Protein AF-A0A367JKE9-F1 (afdb_monomer_lite)

Radius of gyration: 24.08 Å; chains: 1; bounding box: 49×49×77 Å

InterPro domains:
  IPR000717 Proteasome component (PCI) domain [PF01399] (47-128)
  IPR000717 Proteasome component (PCI) domain [PS50250] (1-132)
  IPR000717 Proteasome component (PCI) domain [SM00088] (61-150)
  IPR036390 Winged helix DNA-binding domain superfamily [SSF46785] (55-131)
  IPR050871 26S Proteasome and COP9 Signalosome Components [PTHR10678] (1-157)

Foldseek 3Di:
DLVLDLDDPCVDPVNVVCCPPPLCVLVNQLSVCLNVLPLVSNVVSCVVCVCSQVVDPVSVVCVVVSLLVSLLVVVLVVCVVDQKDALVVSCVRSVHDSVVSVVSVVVCVVVVVFAWDADPPRRMTGGDDDDPCVVVVVVVVVVVVVVVVVVVVVVVVVD

pLDDT: mean 89.14, std 6.51, range [52.44, 97.31]

Secondary structure (DSSP, 8-state):
-TT-----GGGSTTTGGGTT-HHHHHHHHHHHHHHHT-HHHHHHHHHHTHHHHHTSHHHHHHHHHHHHHHHHHHHHHHHTT-SEEEHHHHHHHHTS-HHHHHHHHHHHHHTTSS-EEEETTTTEEEE----THHHHHHHHHHHHHHHHHHHHHHHHHH-

Structure (mmCIF, N/CA/C/O backbone):
data_AF-A0A367JKE9-F1
#
_entry.id   AF-A0A367JKE9-F1
#
loop_
_atom_site.group_PDB
_atom_site.id
_atom_site.type_symbol
_atom_site.label_atom_id
_atom_site.label_alt_id
_atom_site.label_comp_id
_atom_site.label_asym_id
_atom_site.label_entity_id
_atom_site.label_seq_id
_atom_site.pdbx_PDB_ins_code
_atom_site.Cartn_x
_atom_site.Cartn_y
_atom_site.Cartn_z
_atom_site.occupancy
_atom_site.B_iso_or_equiv
_atom_site.auth_seq_id
_atom_site.auth_comp_id
_atom_site.auth_asym_id
_atom_site.auth_atom_id
_atom_site.pdbx_PDB_model_num
ATOM 1 N N . MET A 1 1 ? -4.519 12.491 5.117 1.00 77.62 1 MET A N 1
ATOM 2 C CA . MET A 1 1 ? -4.741 11.026 5.163 1.00 77.62 1 MET A CA 1
ATOM 3 C C . MET A 1 1 ? -5.036 10.483 3.771 1.00 77.62 1 MET A C 1
ATOM 5 O O . MET A 1 1 ? -4.206 9.749 3.262 1.00 77.62 1 MET A O 1
ATOM 9 N N . LEU A 1 2 ? -6.122 10.909 3.111 1.00 83.44 2 LEU A N 1
ATOM 10 C CA . LEU A 1 2 ? -6.405 10.530 1.714 1.00 83.44 2 LEU A CA 1
ATOM 11 C C . LEU A 1 2 ? -5.379 11.073 0.711 1.00 83.44 2 LEU A C 1
ATOM 13 O O . LEU A 1 2 ? -4.936 10.356 -0.171 1.00 83.44 2 LEU A O 1
ATOM 17 N N . THR A 1 3 ? -4.926 12.313 0.899 1.00 82.88 3 THR A N 1
ATOM 18 C CA . THR A 1 3 ? -3.871 12.936 0.079 1.00 82.88 3 THR A CA 1
ATOM 19 C C . THR A 1 3 ? -2.455 12.459 0.422 1.00 82.88 3 THR A C 1
ATOM 21 O O . THR A 1 3 ? -1.489 13.079 -0.005 1.00 82.88 3 THR A O 1
ATOM 24 N N . GLU A 1 4 ? -2.315 11.450 1.292 1.00 75.56 4 GLU A N 1
ATOM 25 C CA . GLU A 1 4 ? -1.041 11.001 1.884 1.00 75.56 4 GLU A CA 1
ATOM 26 C C . GLU A 1 4 ? -0.200 12.112 2.564 1.00 75.56 4 GLU A C 1
ATOM 28 O O . GLU A 1 4 ? 0.948 11.890 2.948 1.00 75.56 4 GLU A O 1
ATOM 33 N N . SER A 1 5 ? -0.769 13.305 2.779 1.00 78.62 5 SER A N 1
ATOM 34 C CA . SER A 1 5 ? -0.067 14.423 3.413 1.00 78.62 5 SER A CA 1
ATOM 35 C C . SER A 1 5 ? 0.285 14.124 4.871 1.00 78.62 5 SER A C 1
ATOM 37 O O . SER A 1 5 ? -0.534 13.592 5.626 1.00 78.62 5 SER A O 1
ATOM 39 N N . GLN A 1 6 ? 1.497 14.526 5.265 1.00 75.44 6 GLN A N 1
ATOM 40 C CA . GLN A 1 6 ? 1.982 14.460 6.647 1.00 75.44 6 GLN A CA 1
ATOM 41 C C . GLN A 1 6 ? 1.548 15.669 7.489 1.00 75.44 6 GLN A C 1
ATOM 43 O O . GLN A 1 6 ? 1.797 15.688 8.692 1.00 75.44 6 GLN A O 1
ATOM 48 N N . ILE A 1 7 ? 0.899 16.670 6.886 1.00 81.56 7 ILE A N 1
ATOM 49 C CA . ILE A 1 7 ? 0.463 17.881 7.588 1.00 81.56 7 ILE A CA 1
ATOM 50 C C . ILE A 1 7 ? -0.690 17.535 8.534 1.00 81.56 7 ILE A C 1
ATOM 52 O O . ILE A 1 7 ? -1.693 16.956 8.113 1.00 81.56 7 ILE A O 1
ATOM 56 N N . ASN A 1 8 ? -0.549 17.911 9.805 1.00 81.69 8 ASN A N 1
ATOM 57 C CA . ASN A 1 8 ? -1.597 17.742 10.801 1.00 81.69 8 ASN A CA 1
ATOM 58 C C . ASN A 1 8 ? -2.603 18.906 10.717 1.00 81.69 8 ASN A C 1
ATOM 60 O O . ASN A 1 8 ? -2.228 20.045 11.009 1.00 81.69 8 ASN A O 1
ATOM 64 N N . PRO A 1 9 ? -3.879 18.657 10.378 1.00 82.81 9 PRO A N 1
ATOM 65 C CA . PRO A 1 9 ? -4.896 19.704 10.347 1.00 82.81 9 PRO A CA 1
ATOM 66 C C . PRO A 1 9 ? -5.187 20.304 11.729 1.00 82.81 9 PRO A C 1
ATOM 68 O O . PRO A 1 9 ? -5.727 21.402 11.778 1.00 82.81 9 PRO A O 1
ATOM 71 N N . PHE A 1 10 ? -4.812 19.636 12.830 1.00 83.62 10 PHE A N 1
ATOM 72 C CA . PHE A 1 10 ? -5.024 20.099 14.211 1.00 83.62 10 PHE A CA 1
ATOM 73 C C . PHE A 1 10 ? -3.884 20.956 14.781 1.00 83.62 10 PHE A C 1
ATOM 75 O O . PHE A 1 10 ? -3.952 21.383 15.934 1.00 83.62 10 PHE A O 1
ATOM 82 N N . ASP A 1 11 ? -2.836 21.211 13.994 1.00 85.88 11 ASP A N 1
ATOM 83 C CA . ASP A 1 11 ? -1.753 22.125 14.380 1.00 85.88 11 ASP A CA 1
ATOM 84 C C . ASP A 1 11 ? -2.002 23.569 13.896 1.00 85.88 11 ASP A C 1
ATOM 86 O O . ASP A 1 11 ? -1.226 24.470 14.228 1.00 85.88 11 ASP A O 1
ATOM 90 N N . SER A 1 12 ? -3.085 23.809 13.143 1.00 88.50 12 SER A N 1
ATOM 91 C CA . SER A 1 12 ? -3.468 25.144 12.670 1.00 88.50 12 SER A CA 1
ATOM 92 C C . SER A 1 12 ? -4.002 26.017 13.813 1.00 88.50 12 SER A C 1
ATOM 94 O O . SER A 1 12 ? -4.477 25.513 14.832 1.00 88.50 12 SER A O 1
ATOM 96 N N . GLN A 1 13 ? -3.913 27.346 13.679 1.00 88.50 13 GLN A N 1
ATOM 97 C CA . GLN A 1 13 ? -4.369 28.263 14.737 1.00 88.50 13 GLN A CA 1
ATOM 98 C C . GLN A 1 13 ? -5.874 28.135 15.010 1.00 88.50 13 GLN A C 1
ATOM 100 O O . GLN A 1 13 ? -6.311 28.348 16.138 1.00 88.50 13 GLN A O 1
ATOM 105 N N . GLU A 1 14 ? -6.643 27.749 13.997 1.00 88.88 14 GLU A N 1
ATOM 106 C CA . GLU A 1 14 ? -8.095 27.608 14.034 1.00 88.88 14 GLU A CA 1
ATOM 107 C C . GLU A 1 14 ? -8.541 26.333 14.758 1.00 88.88 14 GLU A C 1
ATOM 109 O O . GLU A 1 14 ? -9.546 26.342 15.461 1.00 88.88 14 GLU A O 1
ATOM 114 N N . THR A 1 15 ? -7.802 25.234 14.610 1.00 86.56 15 THR A N 1
ATOM 115 C CA . THR A 1 15 ? -8.209 23.902 15.090 1.00 86.56 15 THR A CA 1
ATOM 116 C C . THR A 1 15 ? -7.503 23.478 16.376 1.00 86.56 15 THR A C 1
ATOM 118 O O . THR A 1 15 ? -8.042 22.677 17.142 1.00 86.56 15 THR A O 1
ATOM 121 N N . LYS A 1 16 ? -6.328 24.046 16.667 1.00 87.12 16 LYS A N 1
ATOM 122 C CA . LYS A 1 16 ? -5.523 23.732 17.856 1.00 87.12 16 LYS A CA 1
ATOM 123 C C . LYS A 1 16 ? -6.275 23.850 19.193 1.00 87.12 16 LYS A C 1
ATOM 125 O O . LYS A 1 16 ? -6.039 22.994 20.048 1.00 87.12 16 LYS A O 1
ATOM 130 N N . PRO A 1 17 ? -7.181 24.828 19.417 1.00 90.50 17 PRO A N 1
ATOM 131 C CA . PRO A 1 17 ? -7.952 24.905 20.662 1.00 90.50 17 PRO A CA 1
ATOM 132 C C . PRO A 1 17 ? -8.904 23.719 20.879 1.00 90.50 17 PRO A C 1
ATOM 134 O O . PRO A 1 17 ? -9.171 23.351 22.019 1.00 90.50 17 PRO A O 1
ATOM 137 N N . TYR A 1 18 ? -9.381 23.102 19.796 1.00 85.88 18 TYR A N 1
ATOM 138 C CA . TYR A 1 18 ? -10.408 22.053 19.816 1.00 85.88 18 TYR A CA 1
ATOM 139 C C . TYR A 1 18 ? -9.836 20.634 19.893 1.00 85.88 18 TYR A C 1
ATOM 141 O O . TYR A 1 18 ? -10.579 19.660 19.952 1.00 85.88 18 TYR A O 1
ATOM 149 N N . LYS A 1 19 ? -8.507 20.499 19.927 1.00 82.94 19 LYS A N 1
ATOM 150 C CA . LYS A 1 19 ? -7.815 19.204 19.932 1.00 82.94 19 LYS A CA 1
ATOM 151 C C . LYS A 1 19 ? -8.205 18.296 21.109 1.00 82.94 19 LYS A C 1
ATOM 153 O O . LYS A 1 19 ? -8.169 17.079 20.975 1.00 82.94 19 LYS A O 1
ATOM 158 N N . ASN A 1 20 ? -8.556 18.895 22.248 1.00 83.50 20 ASN A N 1
ATOM 159 C CA . ASN A 1 20 ? -8.910 18.183 23.481 1.00 83.50 20 ASN A CA 1
ATOM 160 C C . ASN A 1 20 ? -10.427 17.966 23.640 1.00 83.50 20 ASN A C 1
ATOM 162 O O . ASN A 1 20 ? -10.867 17.529 24.703 1.00 83.50 20 ASN A O 1
ATOM 166 N N . ASP A 1 21 ? -11.233 18.327 2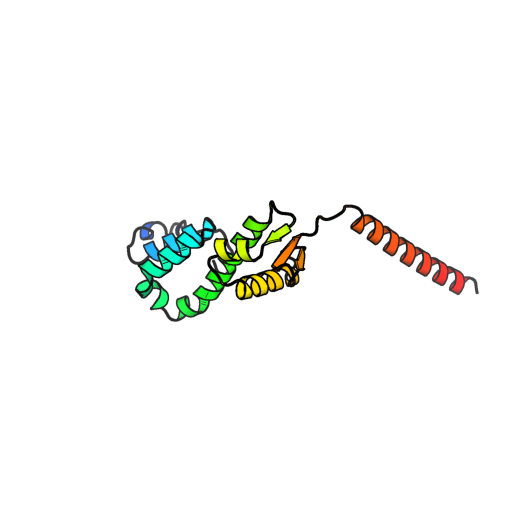2.638 1.00 87.75 21 ASP A N 1
ATOM 167 C CA . ASP A 1 21 ? -12.670 18.063 22.661 1.00 87.75 21 ASP A CA 1
ATOM 168 C C . ASP A 1 21 ? -12.927 16.566 22.448 1.00 87.75 21 ASP A C 1
ATOM 170 O O . ASP A 1 21 ? -12.366 15.970 21.530 1.00 87.75 21 ASP A O 1
ATOM 174 N N . LYS A 1 22 ? -13.793 15.956 23.263 1.00 81.31 22 LYS A N 1
ATOM 175 C CA . LYS A 1 22 ? -14.085 14.514 23.216 1.00 81.31 22 LYS A CA 1
ATOM 176 C C . LYS A 1 22 ? -14.655 14.069 21.870 1.00 81.31 22 LYS A C 1
ATOM 178 O O . LYS A 1 22 ? -14.440 12.927 21.475 1.00 81.31 22 LYS A O 1
ATOM 183 N N . GLU A 1 23 ? -15.364 14.950 21.166 1.00 79.50 23 GLU A N 1
ATOM 184 C CA . GLU A 1 23 ? -15.911 14.637 19.839 1.00 79.50 23 GLU A CA 1
ATOM 185 C C . GLU A 1 23 ? -14.822 14.603 18.749 1.00 79.50 23 GLU A C 1
ATOM 187 O O . GLU A 1 23 ? -14.934 13.857 17.777 1.00 79.50 23 GLU A O 1
ATOM 192 N N . ILE A 1 24 ? -13.734 15.362 18.924 1.00 84.62 24 ILE A N 1
ATOM 193 C CA . ILE A 1 24 ? -12.657 15.547 17.930 1.00 84.62 24 ILE A CA 1
ATOM 194 C C . ILE A 1 24 ? -11.387 14.762 18.307 1.00 84.62 24 ILE A C 1
ATOM 196 O O . ILE A 1 24 ? -10.544 14.461 17.454 1.00 84.62 24 ILE A O 1
ATOM 200 N N . GLU A 1 25 ? -11.257 14.364 19.570 1.00 86.81 25 GLU A N 1
ATOM 201 C CA . GLU A 1 25 ? -10.144 13.583 20.110 1.00 86.81 25 GLU A CA 1
ATOM 202 C C . GLU A 1 25 ? -9.938 12.282 19.319 1.00 86.81 25 GLU A C 1
ATOM 204 O O . GLU A 1 25 ? -8.808 11.944 18.961 1.00 86.81 25 GLU A O 1
ATOM 209 N N . ALA A 1 26 ? -11.025 11.600 18.940 1.00 87.06 26 ALA A N 1
ATOM 210 C CA . ALA A 1 26 ? -10.970 10.400 18.107 1.00 87.06 26 ALA A CA 1
ATOM 211 C C . ALA A 1 26 ? -10.266 10.659 16.760 1.00 87.06 26 ALA A C 1
ATOM 213 O O . ALA A 1 26 ? -9.377 9.901 16.368 1.00 87.06 26 ALA A O 1
ATOM 214 N N . MET A 1 27 ? -10.600 11.762 16.083 1.00 87.69 27 MET A N 1
ATOM 215 C CA . MET A 1 27 ? -9.983 12.143 14.805 1.00 87.69 27 MET A CA 1
ATOM 216 C C . MET A 1 27 ? -8.529 12.576 14.975 1.00 87.69 27 MET A C 1
ATOM 218 O O . MET A 1 27 ? -7.670 12.209 14.172 1.00 87.69 27 MET A O 1
ATOM 222 N N . THR A 1 28 ? -8.225 13.304 16.047 1.00 88.81 28 THR A N 1
ATOM 223 C CA . THR A 1 28 ? -6.852 13.702 16.386 1.00 88.81 28 THR A CA 1
ATOM 224 C C . THR A 1 28 ? -5.959 12.478 16.601 1.00 88.81 28 THR A C 1
ATOM 226 O O . THR A 1 28 ? -4.833 12.416 16.089 1.00 88.81 28 THR A O 1
ATOM 229 N N . ASN A 1 29 ? -6.469 11.481 17.324 1.00 88.81 29 ASN A N 1
ATOM 230 C CA . ASN A 1 29 ? -5.758 10.238 17.593 1.00 88.81 29 ASN A CA 1
ATOM 231 C C . ASN A 1 29 ? -5.573 9.413 16.311 1.00 88.81 29 ASN A C 1
ATOM 233 O O . ASN A 1 29 ? -4.468 8.928 16.068 1.00 88.81 29 ASN A O 1
ATOM 237 N N . LEU A 1 30 ? -6.588 9.335 15.439 1.00 88.81 30 LEU A N 1
ATOM 238 C CA . LEU A 1 30 ? -6.471 8.677 14.129 1.00 88.81 30 LEU A CA 1
ATOM 239 C C . LEU A 1 30 ? -5.397 9.316 13.243 1.00 88.81 30 LEU A C 1
ATOM 241 O O . LEU A 1 30 ? -4.574 8.607 12.661 1.00 88.81 30 LEU A O 1
ATOM 245 N N . VAL A 1 31 ? -5.375 10.650 13.146 1.00 89.44 31 VAL A N 1
ATOM 246 C CA . VAL A 1 31 ? -4.349 11.379 12.381 1.00 89.44 31 VAL A CA 1
ATOM 247 C C . VAL A 1 31 ? -2.959 11.096 12.949 1.00 89.44 31 VAL A C 1
ATOM 249 O O . VAL A 1 31 ? -2.021 10.839 12.193 1.00 89.44 31 VAL A O 1
ATOM 252 N N . SER A 1 32 ? -2.833 11.084 14.276 1.00 88.69 32 SER A N 1
ATOM 253 C CA . SER A 1 32 ? -1.565 10.817 14.958 1.00 88.69 32 SER A CA 1
ATOM 254 C C . SER A 1 32 ? -1.062 9.387 14.706 1.00 88.69 32 SER A C 1
ATOM 256 O O . SER A 1 32 ? 0.116 9.198 14.393 1.00 88.69 32 SER A O 1
ATOM 258 N N . ALA A 1 33 ? -1.943 8.384 14.776 1.00 90.12 33 ALA A N 1
ATOM 259 C CA . ALA A 1 33 ? -1.616 6.990 14.462 1.00 90.12 33 ALA A CA 1
ATOM 260 C C . ALA A 1 33 ? -1.218 6.816 12.984 1.00 90.12 33 ALA A C 1
ATOM 262 O O . ALA A 1 33 ? -0.230 6.146 12.669 1.00 90.12 33 ALA A O 1
ATOM 263 N N . PHE A 1 34 ? -1.914 7.506 12.072 1.00 88.94 34 PHE A N 1
ATOM 264 C CA . PHE A 1 34 ? -1.574 7.524 10.647 1.00 88.94 34 PHE A CA 1
ATOM 265 C C . PHE A 1 34 ? -0.183 8.117 10.389 1.00 88.94 34 PHE A C 1
ATOM 267 O O . PHE A 1 34 ? 0.606 7.535 9.647 1.00 88.94 34 PHE A O 1
ATOM 274 N N . GLN A 1 35 ? 0.166 9.228 11.046 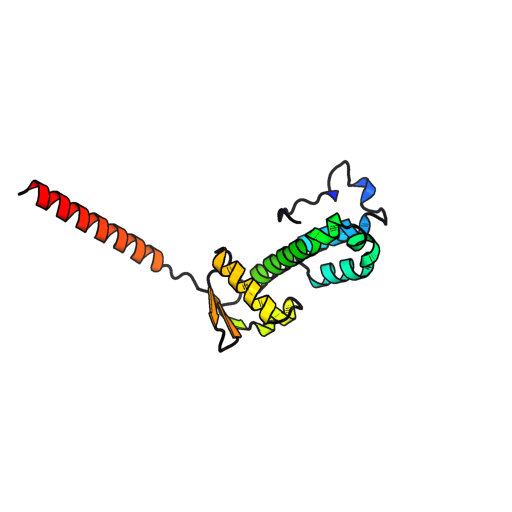1.00 87.88 35 GLN A N 1
ATOM 275 C CA . GLN A 1 35 ? 1.502 9.829 10.945 1.00 87.88 35 GLN A CA 1
ATOM 276 C C . GLN A 1 35 ? 2.606 8.908 11.486 1.00 87.88 35 GLN A C 1
ATOM 278 O O . GLN A 1 35 ? 3.689 8.831 10.900 1.00 87.88 35 GLN A O 1
ATOM 283 N N . ARG A 1 36 ? 2.334 8.174 12.575 1.00 88.81 36 ARG A N 1
ATOM 284 C CA . ARG A 1 36 ? 3.256 7.166 13.130 1.00 88.81 36 ARG A CA 1
ATOM 285 C C . ARG A 1 36 ? 3.369 5.904 12.274 1.00 88.81 36 ARG A C 1
ATOM 287 O O . ARG A 1 36 ? 4.349 5.169 12.424 1.00 88.81 36 ARG A O 1
ATOM 294 N N . LYS A 1 37 ? 2.431 5.689 11.345 1.00 88.75 37 LYS A N 1
ATOM 295 C CA . LYS A 1 37 ? 2.305 4.471 10.530 1.00 88.75 37 LYS A CA 1
ATOM 296 C C . LYS A 1 37 ? 2.090 3.235 11.406 1.00 88.75 37 LYS A C 1
ATOM 298 O O . LYS A 1 37 ? 2.699 2.195 11.170 1.00 88.75 37 LYS A O 1
ATOM 303 N N . ASP A 1 38 ? 1.266 3.378 12.440 1.00 88.69 38 ASP A N 1
ATOM 304 C CA . ASP A 1 38 ? 0.902 2.287 13.342 1.00 88.69 38 ASP A CA 1
ATOM 305 C C . ASP A 1 38 ? -0.511 1.793 13.011 1.00 88.69 38 ASP A C 1
ATOM 307 O O . ASP A 1 38 ? -1.501 2.465 13.293 1.00 88.69 38 ASP A O 1
ATOM 311 N N . ILE A 1 39 ? -0.599 0.625 12.367 1.00 89.38 39 ILE A N 1
ATOM 312 C CA . ILE A 1 39 ? -1.881 0.017 11.975 1.00 89.38 39 ILE A CA 1
ATOM 313 C C . ILE A 1 39 ? -2.636 -0.507 13.195 1.00 89.38 39 ILE A C 1
ATOM 315 O O . ILE A 1 39 ? -3.856 -0.385 13.248 1.00 89.38 39 ILE A O 1
ATOM 319 N N . ALA A 1 40 ? -1.932 -1.076 14.176 1.00 89.56 40 ALA A N 1
ATOM 320 C CA . ALA A 1 40 ? -2.572 -1.689 15.335 1.00 89.56 40 ALA A CA 1
ATOM 321 C C . ALA A 1 40 ? -3.272 -0.622 16.182 1.00 89.56 40 ALA A C 1
ATOM 323 O O . ALA A 1 40 ? -4.437 -0.779 16.554 1.00 89.56 40 ALA A O 1
ATOM 324 N N . GLU A 1 41 ? -2.586 0.497 16.412 1.00 91.00 41 GLU A N 1
ATOM 325 C CA . GLU A 1 41 ? -3.162 1.649 17.099 1.00 91.00 41 GLU A CA 1
ATOM 326 C C . GLU A 1 41 ? -4.321 2.260 16.296 1.00 91.00 41 GLU A C 1
ATOM 328 O O . GLU A 1 41 ? -5.374 2.570 16.856 1.00 91.00 41 GLU A O 1
ATOM 333 N N . PHE A 1 42 ? -4.171 2.369 14.972 1.00 90.50 42 PHE A N 1
ATOM 334 C CA . PHE A 1 42 ? -5.220 2.883 14.092 1.00 90.50 42 PHE A CA 1
ATOM 335 C C . PHE A 1 42 ? -6.509 2.047 14.166 1.00 90.50 42 PHE A C 1
ATOM 337 O O . PHE A 1 42 ? -7.597 2.593 14.365 1.00 90.50 42 PHE A O 1
ATOM 344 N N . GLU A 1 43 ? -6.397 0.719 14.067 1.00 90.12 43 GLU A N 1
ATOM 345 C CA . GLU A 1 43 ? -7.535 -0.201 14.182 1.00 90.12 43 GLU A CA 1
ATOM 346 C C . GLU A 1 43 ? -8.157 -0.174 15.584 1.00 90.12 43 GLU A C 1
ATOM 348 O O . GLU A 1 43 ? -9.381 -0.258 15.721 1.00 90.12 43 GLU A O 1
ATOM 353 N N . GLN A 1 44 ? -7.341 -0.032 16.631 1.00 91.75 44 GLN A N 1
ATOM 354 C CA . GLN A 1 44 ? -7.828 0.078 18.005 1.00 91.75 44 GLN A CA 1
ATOM 355 C C . GLN A 1 44 ? -8.666 1.346 18.206 1.00 91.75 44 GLN A C 1
ATOM 357 O O . GLN A 1 44 ? -9.758 1.269 18.772 1.00 91.75 44 GLN A O 1
ATOM 362 N N . ILE A 1 45 ? -8.194 2.497 17.717 1.00 90.81 45 ILE A N 1
ATOM 363 C CA . ILE A 1 45 ? -8.917 3.774 17.815 1.00 90.81 45 ILE A CA 1
ATOM 364 C C . ILE A 1 45 ? -10.231 3.708 17.029 1.00 90.81 45 ILE A C 1
ATOM 366 O O . ILE A 1 45 ? -11.263 4.164 17.532 1.00 90.81 45 ILE A O 1
ATOM 370 N N . LEU A 1 46 ? -10.209 3.102 15.837 1.00 89.25 46 LEU A N 1
ATOM 371 C CA . LEU A 1 46 ? -11.394 2.927 14.997 1.00 89.25 46 LEU A CA 1
ATOM 372 C C . LEU A 1 46 ? -12.441 2.023 15.665 1.00 89.25 46 LEU A C 1
ATOM 374 O O . LEU A 1 46 ? -13.628 2.340 15.639 1.00 89.25 46 LEU A O 1
ATOM 378 N N . LYS A 1 47 ? -12.013 0.932 16.316 1.00 89.50 47 LYS A N 1
ATOM 379 C CA . LYS A 1 47 ? -12.902 0.044 17.087 1.00 89.50 47 LYS A CA 1
ATOM 380 C C . LYS A 1 47 ? -13.477 0.735 18.324 1.00 89.50 47 LYS A C 1
ATOM 382 O O . LYS A 1 47 ? -14.668 0.603 18.587 1.00 89.50 47 LYS A O 1
ATOM 387 N N . ALA A 1 48 ? -12.657 1.480 19.067 1.00 90.00 48 ALA A N 1
ATOM 388 C CA . ALA A 1 48 ? -13.084 2.175 20.282 1.00 90.00 48 ALA A CA 1
ATOM 389 C C . ALA A 1 48 ? -14.092 3.302 19.997 1.00 90.00 48 ALA A C 1
ATOM 391 O O . ALA A 1 48 ? -15.041 3.486 20.754 1.00 90.00 48 ALA A O 1
ATOM 392 N N . ASN A 1 49 ? -13.915 4.022 18.886 1.00 87.31 49 ASN A N 1
ATOM 393 C CA . ASN A 1 49 ? -14.744 5.169 18.499 1.00 87.31 49 ASN A CA 1
ATOM 394 C C . ASN A 1 49 ? -15.656 4.859 17.301 1.00 87.31 49 ASN A C 1
ATOM 396 O O . ASN A 1 49 ? -16.042 5.760 16.555 1.00 87.31 49 ASN A O 1
ATOM 400 N N . HIS A 1 50 ? -16.021 3.583 17.123 1.00 85.31 50 HIS A N 1
ATOM 401 C CA . HIS A 1 50 ? -16.755 3.100 15.953 1.00 85.31 50 HIS A CA 1
ATOM 402 C C . HIS A 1 50 ? -18.033 3.904 15.688 1.00 85.31 50 HIS A C 1
ATOM 404 O O . HIS A 1 50 ? -18.266 4.331 14.564 1.00 85.31 50 HIS A O 1
ATOM 410 N N . ASN A 1 51 ? -18.839 4.177 16.717 1.00 84.00 51 ASN A N 1
ATOM 411 C CA . ASN A 1 51 ? -20.110 4.890 16.547 1.00 84.00 51 ASN A CA 1
ATOM 412 C C . ASN A 1 51 ? -19.930 6.349 16.104 1.00 84.00 51 ASN A C 1
ATOM 414 O O . ASN A 1 51 ? -20.737 6.843 15.323 1.00 84.00 51 ASN A O 1
ATOM 418 N N . ALA A 1 52 ? -18.877 7.023 16.573 1.00 81.69 52 ALA A N 1
ATOM 419 C CA . ALA A 1 52 ? -18.604 8.415 16.223 1.00 81.69 52 ALA A CA 1
ATOM 420 C C . ALA A 1 52 ? -18.066 8.553 14.789 1.00 81.69 52 ALA A C 1
ATOM 422 O O . ALA A 1 52 ? -18.386 9.515 14.102 1.00 81.69 52 ALA A O 1
ATOM 423 N N . ILE A 1 53 ? -17.271 7.580 14.328 1.00 82.19 53 ILE A N 1
ATOM 424 C CA . ILE A 1 53 ? -16.591 7.639 13.026 1.00 82.19 53 ILE A CA 1
ATOM 425 C C . ILE A 1 53 ? -17.424 6.976 11.920 1.00 82.19 53 ILE A C 1
ATOM 427 O O . ILE A 1 53 ? -17.602 7.554 10.853 1.00 82.19 53 ILE A O 1
ATOM 431 N N . MET A 1 54 ? -17.958 5.775 12.164 1.00 83.12 54 MET A N 1
ATOM 432 C CA . MET A 1 54 ? -18.750 5.019 11.178 1.00 83.12 54 MET A CA 1
ATOM 433 C C . MET A 1 54 ? -20.214 5.465 11.110 1.00 83.12 54 MET A C 1
ATOM 435 O O . MET A 1 54 ? -20.938 5.043 10.206 1.00 83.12 54 MET A O 1
ATOM 439 N N . GLY A 1 55 ? -20.657 6.293 12.062 1.00 84.88 55 GLY A N 1
ATOM 440 C CA . GLY A 1 55 ? -21.970 6.932 12.025 1.00 84.88 55 GLY A CA 1
ATOM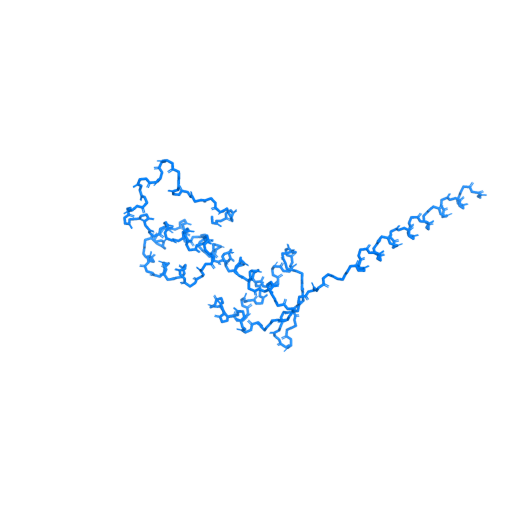 441 C C . GLY A 1 55 ? -22.100 7.967 10.905 1.00 84.88 55 GLY A C 1
ATOM 442 O O . GLY A 1 55 ? -23.211 8.217 10.442 1.00 84.88 55 GLY A O 1
ATOM 443 N N . ASP A 1 56 ? -20.980 8.523 10.435 1.00 87.62 56 ASP A N 1
ATOM 444 C CA . ASP A 1 56 ? -20.942 9.474 9.330 1.00 87.62 56 ASP A CA 1
ATOM 445 C C . ASP A 1 56 ? -20.825 8.736 7.972 1.00 87.62 56 ASP A C 1
ATOM 447 O O . ASP A 1 56 ? -19.830 8.040 7.726 1.00 87.62 56 ASP A O 1
ATOM 451 N N . PRO A 1 57 ? -21.812 8.872 7.060 1.00 90.50 57 PRO A N 1
ATOM 452 C CA . PRO A 1 57 ? -21.785 8.201 5.759 1.00 90.50 57 PRO A CA 1
ATOM 453 C C . PRO A 1 57 ? -20.634 8.642 4.850 1.00 90.50 57 PRO A C 1
ATOM 455 O O . PRO A 1 57 ? -20.152 7.843 4.048 1.00 90.50 57 PRO A O 1
ATOM 458 N N . PHE A 1 58 ? -20.202 9.900 4.954 1.00 89.81 58 PHE A N 1
ATOM 459 C CA . PHE A 1 58 ? -19.104 10.439 4.161 1.00 89.81 58 PHE A CA 1
ATOM 460 C C . PHE A 1 58 ? -17.775 9.848 4.627 1.00 89.81 58 PHE A C 1
ATOM 462 O O . PHE A 1 58 ? -17.018 9.334 3.810 1.00 89.81 58 PHE A O 1
ATOM 469 N N . ILE A 1 59 ? -17.507 9.843 5.934 1.00 87.75 59 ILE A N 1
ATOM 470 C CA . ILE A 1 59 ? -16.256 9.292 6.480 1.00 87.75 59 ILE A CA 1
ATOM 471 C C . ILE A 1 59 ? -16.166 7.789 6.215 1.00 87.75 59 ILE A C 1
ATOM 473 O O . ILE A 1 59 ? -15.119 7.294 5.790 1.00 87.75 59 ILE A O 1
ATOM 477 N N . ARG A 1 60 ? -17.279 7.070 6.394 1.00 88.56 60 ARG A N 1
ATOM 478 C CA . ARG A 1 60 ? -17.363 5.634 6.119 1.00 88.56 60 ARG A CA 1
ATOM 479 C C . ARG A 1 60 ? -17.008 5.282 4.673 1.00 88.56 60 ARG A C 1
ATOM 481 O O . ARG A 1 60 ? -16.400 4.242 4.457 1.00 88.56 60 ARG A O 1
ATOM 488 N N . ALA A 1 61 ? -17.350 6.126 3.700 1.00 90.56 61 ALA A N 1
ATOM 489 C CA . ALA A 1 61 ? -17.047 5.865 2.292 1.00 90.56 61 ALA A CA 1
ATOM 490 C C . ALA A 1 61 ? -15.539 5.865 1.980 1.00 90.56 61 ALA A C 1
ATOM 492 O O . ALA A 1 61 ? -15.128 5.230 1.016 1.00 90.56 61 ALA A O 1
ATOM 493 N N . TYR A 1 62 ? -14.723 6.551 2.788 1.00 91.00 62 TYR A N 1
ATOM 494 C CA . TYR A 1 62 ? -13.290 6.745 2.532 1.00 91.00 62 TYR A CA 1
ATOM 495 C C . TYR A 1 62 ? -12.371 6.042 3.536 1.00 91.00 62 TYR A C 1
ATOM 497 O O . TYR A 1 62 ? -11.148 6.060 3.379 1.00 91.00 62 TYR A O 1
ATOM 505 N N . ILE A 1 63 ? -12.919 5.449 4.598 1.00 88.38 63 ILE A N 1
ATOM 506 C CA . ILE A 1 63 ? -12.103 4.852 5.661 1.00 88.38 63 ILE A CA 1
ATOM 507 C C . ILE A 1 63 ? -11.302 3.641 5.161 1.00 88.38 63 ILE A C 1
ATOM 509 O O . ILE A 1 63 ? -10.154 3.461 5.569 1.00 88.38 63 ILE A O 1
ATOM 513 N N . ASP A 1 64 ? -11.866 2.877 4.224 1.00 87.50 64 ASP A N 1
ATOM 514 C CA . ASP A 1 64 ? -11.213 1.720 3.608 1.00 87.50 64 ASP A CA 1
ATOM 515 C C . ASP A 1 64 ? -10.005 2.149 2.760 1.00 87.50 64 ASP A C 1
ATOM 517 O O . ASP A 1 64 ? -8.931 1.548 2.853 1.00 87.50 64 ASP A O 1
ATOM 521 N N . ASP A 1 65 ? -10.119 3.261 2.027 1.00 90.25 65 ASP A N 1
ATOM 522 C CA . ASP A 1 65 ? -9.002 3.846 1.277 1.00 90.25 65 ASP A CA 1
ATOM 523 C C . ASP A 1 65 ? -7.888 4.325 2.216 1.00 90.25 65 ASP A C 1
ATOM 525 O O . ASP A 1 65 ? -6.699 4.103 1.969 1.00 90.25 65 ASP A O 1
ATOM 529 N N . VAL A 1 66 ? -8.250 4.948 3.343 1.00 90.44 66 VAL A N 1
ATOM 530 C CA . VAL A 1 66 ? -7.272 5.368 4.357 1.00 90.44 66 VAL A CA 1
ATOM 531 C C . VAL A 1 66 ? -6.554 4.158 4.963 1.00 90.44 66 VAL A C 1
ATOM 533 O O . VAL A 1 66 ? -5.330 4.208 5.134 1.00 90.44 66 VAL A O 1
ATOM 536 N N . LEU A 1 67 ? -7.276 3.066 5.241 1.00 89.19 67 LEU A N 1
ATOM 537 C CA . LEU A 1 67 ? -6.702 1.801 5.714 1.00 89.19 67 LEU A CA 1
ATOM 538 C C . LEU A 1 67 ? -5.744 1.191 4.683 1.00 89.19 67 LEU A C 1
ATOM 540 O O . LEU A 1 67 ? -4.639 0.761 5.030 1.00 89.19 67 LEU A O 1
ATOM 544 N N . ARG A 1 68 ? -6.112 1.205 3.402 1.00 89.75 68 ARG A N 1
ATOM 545 C CA . ARG A 1 68 ? -5.234 0.751 2.317 1.00 89.75 68 ARG A CA 1
ATOM 546 C C . ARG A 1 68 ? -3.964 1.601 2.219 1.00 89.75 68 ARG A C 1
ATOM 548 O O . ARG A 1 68 ? -2.865 1.054 2.077 1.00 89.75 68 ARG A O 1
ATOM 555 N N . ASN A 1 69 ? -4.082 2.919 2.373 1.00 90.38 69 ASN A N 1
ATOM 556 C CA . ASN A 1 69 ? -2.946 3.842 2.323 1.00 90.38 69 ASN A CA 1
ATOM 557 C C . ASN A 1 69 ? -1.970 3.630 3.489 1.00 90.38 69 ASN A C 1
ATOM 559 O O . ASN A 1 69 ? -0.758 3.555 3.271 1.00 90.38 69 ASN A O 1
ATOM 563 N N . ILE A 1 70 ? -2.458 3.487 4.728 1.00 90.38 70 ILE A N 1
ATOM 564 C CA . ILE A 1 70 ? -1.569 3.221 5.874 1.00 90.38 70 ILE A CA 1
ATOM 565 C C . ILE A 1 70 ? -0.884 1.854 5.736 1.00 90.38 70 ILE A C 1
ATOM 567 O O . ILE A 1 70 ? 0.332 1.771 5.923 1.00 90.38 70 ILE A O 1
ATOM 571 N N . ARG A 1 71 ? -1.615 0.809 5.316 1.00 91.19 71 ARG A N 1
ATOM 572 C CA . ARG A 1 71 ? -1.053 -0.531 5.058 1.00 91.19 71 ARG A CA 1
ATOM 573 C C . ARG A 1 71 ? 0.060 -0.471 4.023 1.00 91.19 71 ARG A C 1
ATOM 575 O O . ARG A 1 71 ? 1.155 -0.966 4.274 1.00 91.19 71 ARG A O 1
ATOM 582 N N . THR A 1 72 ? -0.169 0.238 2.923 1.00 91.44 72 THR A N 1
ATOM 583 C CA . THR A 1 72 ? 0.842 0.484 1.888 1.00 91.44 72 THR A CA 1
ATOM 584 C C . THR A 1 72 ? 2.116 1.111 2.457 1.00 91.44 72 THR A C 1
ATOM 586 O O . THR A 1 72 ? 3.226 0.632 2.213 1.00 91.44 72 THR A O 1
ATOM 589 N N . GLN A 1 73 ? 1.981 2.172 3.257 1.00 89.94 73 GLN A N 1
ATOM 590 C CA . GLN A 1 73 ? 3.138 2.849 3.843 1.00 89.94 73 GLN A CA 1
ATOM 591 C C . GLN A 1 73 ? 3.916 1.957 4.816 1.00 89.94 73 GLN A C 1
ATOM 593 O O . GLN A 1 73 ? 5.149 2.036 4.872 1.00 89.94 73 GLN A O 1
ATOM 598 N N . VAL A 1 74 ? 3.212 1.120 5.580 1.00 91.88 74 VAL A N 1
ATOM 599 C CA . VAL A 1 74 ? 3.830 0.162 6.501 1.00 91.88 74 VAL A CA 1
ATOM 600 C C . VAL A 1 74 ? 4.536 -0.951 5.742 1.00 91.88 74 VAL A C 1
ATOM 602 O O . VAL A 1 74 ? 5.682 -1.236 6.077 1.00 91.88 74 VAL A O 1
ATOM 605 N N . VAL A 1 75 ? 3.935 -1.510 4.686 1.00 93.19 75 VAL A N 1
ATOM 606 C CA . VAL A 1 75 ? 4.577 -2.523 3.829 1.00 93.19 75 VAL A CA 1
ATOM 607 C C . VAL A 1 75 ? 5.889 -2.002 3.266 1.00 93.19 75 VAL A C 1
ATOM 609 O O . VAL A 1 75 ? 6.926 -2.633 3.452 1.00 93.19 75 VAL A O 1
ATOM 612 N N . ILE A 1 76 ? 5.886 -0.810 2.665 1.00 92.00 76 ILE A N 1
ATOM 613 C CA . ILE A 1 76 ? 7.100 -0.210 2.093 1.00 92.00 76 ILE A CA 1
ATOM 614 C C . ILE A 1 76 ? 8.185 -0.028 3.166 1.00 92.00 76 ILE A C 1
ATOM 616 O O . ILE A 1 76 ? 9.371 -0.213 2.895 1.00 92.00 76 ILE A O 1
ATOM 620 N N . LYS A 1 77 ? 7.812 0.328 4.401 1.00 91.44 77 LYS A N 1
ATOM 621 C CA . LYS A 1 77 ? 8.763 0.432 5.519 1.00 91.44 77 LYS A CA 1
ATOM 622 C C . LYS A 1 77 ? 9.270 -0.942 5.969 1.00 91.44 77 LYS A C 1
ATOM 624 O O . LYS A 1 77 ? 10.454 -1.063 6.271 1.00 91.44 77 LYS A O 1
ATOM 629 N N . LEU A 1 78 ? 8.393 -1.943 6.009 1.00 92.31 78 LEU A N 1
ATOM 630 C CA . LEU A 1 78 ? 8.670 -3.293 6.493 1.00 92.31 78 LEU A CA 1
ATOM 631 C C . LEU A 1 78 ? 9.620 -4.056 5.570 1.00 92.31 78 LEU A C 1
ATOM 633 O O . LEU A 1 78 ? 10.515 -4.730 6.061 1.00 92.31 78 LEU A O 1
ATOM 637 N N . ILE A 1 79 ? 9.447 -3.938 4.253 1.00 92.31 79 ILE A N 1
ATOM 638 C CA . ILE A 1 79 ? 10.218 -4.712 3.269 1.00 92.31 79 ILE A CA 1
ATOM 639 C C . ILE A 1 79 ? 11.635 -4.160 3.036 1.00 92.31 79 ILE A C 1
ATOM 641 O O . ILE A 1 79 ? 12.514 -4.908 2.622 1.00 92.31 79 ILE A O 1
ATOM 645 N N . LYS A 1 80 ? 11.883 -2.873 3.332 1.00 91.19 80 LYS A N 1
ATOM 646 C CA . LYS A 1 80 ? 13.157 -2.167 3.068 1.00 91.19 80 LYS A CA 1
ATOM 647 C C . LYS A 1 80 ? 14.443 -2.898 3.491 1.00 91.19 80 LYS A C 1
ATOM 649 O O . LYS A 1 80 ? 15.398 -2.852 2.719 1.00 91.19 80 LYS A O 1
ATOM 654 N N . PRO A 1 81 ? 14.542 -3.505 4.689 1.00 92.62 81 PRO A N 1
ATOM 655 C CA . PRO A 1 81 ? 15.771 -4.173 5.115 1.00 92.62 81 PRO A CA 1
ATOM 656 C C . PRO A 1 81 ? 15.934 -5.589 4.538 1.00 92.62 81 PRO A C 1
ATOM 658 O O . PRO A 1 81 ? 16.999 -6.185 4.701 1.00 92.62 81 PRO A O 1
ATOM 661 N N . TYR A 1 82 ? 14.917 -6.144 3.876 1.00 93.31 82 TYR A N 1
ATOM 662 C CA . TYR A 1 82 ? 14.930 -7.515 3.376 1.00 93.31 82 TYR A CA 1
ATOM 663 C C . TYR A 1 82 ? 15.302 -7.568 1.891 1.00 93.31 82 TYR A C 1
ATOM 665 O O . TYR A 1 82 ? 15.134 -6.613 1.143 1.00 93.31 82 TYR A O 1
ATOM 673 N N . THR A 1 83 ? 15.840 -8.704 1.452 1.00 91.75 83 THR A N 1
ATOM 674 C CA . THR A 1 83 ? 15.991 -9.030 0.017 1.00 91.75 83 THR A CA 1
ATOM 675 C C . THR A 1 83 ? 14.960 -10.070 -0.417 1.00 91.75 83 THR A C 1
ATOM 677 O O . THR A 1 83 ? 14.495 -10.060 -1.550 1.00 91.75 83 THR A O 1
ATOM 680 N N . ARG A 1 84 ? 14.578 -10.952 0.508 1.00 93.88 84 ARG A N 1
ATOM 681 C CA . ARG A 1 84 ? 13.499 -11.926 0.366 1.00 93.88 84 ARG A CA 1
ATOM 682 C C . ARG A 1 84 ? 12.689 -11.920 1.650 1.00 93.88 84 ARG A C 1
ATOM 684 O O . ARG A 1 84 ? 13.285 -11.883 2.729 1.00 93.88 84 ARG A O 1
ATOM 691 N N . ILE A 1 85 ? 11.372 -11.948 1.536 1.00 95.19 85 ILE A N 1
ATOM 692 C CA . ILE A 1 85 ? 10.464 -11.910 2.684 1.00 95.19 85 ILE A CA 1
ATOM 693 C C . ILE A 1 85 ? 9.255 -12.809 2.420 1.00 95.19 85 ILE A C 1
ATOM 695 O O . ILE A 1 85 ? 8.720 -12.828 1.313 1.00 95.19 85 ILE A O 1
ATOM 699 N N . ASP A 1 86 ? 8.849 -13.579 3.429 1.00 96.00 86 ASP A N 1
ATOM 700 C CA . ASP A 1 86 ? 7.675 -14.453 3.346 1.00 96.00 86 ASP A CA 1
ATOM 701 C C . ASP A 1 86 ? 6.384 -13.620 3.398 1.00 96.00 86 ASP A C 1
ATOM 703 O O . ASP A 1 86 ? 6.236 -12.744 4.255 1.00 96.00 86 ASP A O 1
ATOM 707 N N . ILE A 1 87 ? 5.415 -13.930 2.532 1.00 94.81 87 ILE A N 1
ATOM 708 C CA . ILE A 1 87 ? 4.110 -13.244 2.497 1.00 94.81 87 ILE A CA 1
ATOM 709 C C . ILE A 1 87 ? 3.348 -13.466 3.811 1.00 94.81 87 ILE A C 1
ATOM 711 O O . ILE A 1 87 ? 2.778 -12.523 4.354 1.00 94.81 87 ILE A O 1
ATOM 715 N N . ASN A 1 88 ? 3.440 -14.663 4.397 1.00 95.25 88 ASN A N 1
ATOM 716 C CA . ASN A 1 88 ? 2.877 -14.981 5.716 1.00 95.25 88 ASN A CA 1
ATOM 717 C C . ASN A 1 88 ? 3.398 -14.042 6.822 1.00 95.25 88 ASN A C 1
ATOM 719 O O . ASN A 1 88 ? 2.662 -13.626 7.717 1.00 95.25 88 ASN A O 1
ATOM 723 N N . PHE A 1 89 ? 4.679 -13.663 6.764 1.00 94.62 89 PHE A N 1
ATOM 724 C CA . PHE A 1 89 ? 5.246 -12.728 7.735 1.00 94.62 89 PHE A CA 1
ATOM 725 C C . PHE A 1 89 ? 4.653 -11.322 7.571 1.00 94.62 89 PHE A C 1
ATOM 727 O O . PHE A 1 89 ? 4.300 -10.683 8.562 1.00 94.62 89 PHE A O 1
ATOM 734 N N . ILE A 1 90 ? 4.474 -10.866 6.327 1.00 94.12 90 ILE A N 1
ATOM 735 C CA . ILE A 1 90 ? 3.822 -9.584 6.031 1.00 94.12 90 ILE A CA 1
ATOM 736 C C . ILE A 1 90 ? 2.352 -9.609 6.480 1.00 94.12 90 ILE A C 1
ATOM 738 O O . ILE A 1 90 ? 1.904 -8.669 7.133 1.00 94.12 90 ILE A O 1
ATOM 742 N N . SER A 1 91 ? 1.627 -10.695 6.202 1.00 94.44 91 SER A N 1
ATOM 743 C CA . SER A 1 91 ? 0.233 -10.905 6.620 1.00 94.44 91 SER A CA 1
ATOM 744 C C . SER A 1 91 ? 0.061 -10.759 8.132 1.00 94.44 91 SER A C 1
ATOM 746 O O . SER A 1 91 ? -0.762 -9.963 8.587 1.00 94.44 91 SER A O 1
ATOM 748 N N . LYS A 1 92 ? 0.907 -11.430 8.923 1.00 92.38 92 LYS A N 1
ATOM 749 C CA . LYS A 1 92 ? 0.896 -11.318 10.392 1.00 92.38 92 LYS A CA 1
ATOM 750 C C . LYS A 1 92 ? 1.191 -9.905 10.882 1.00 92.38 92 LYS A C 1
ATOM 752 O O . LYS A 1 92 ? 0.598 -9.471 11.863 1.00 92.38 92 LYS A O 1
ATOM 757 N N . GLN A 1 93 ? 2.093 -9.192 10.210 1.00 90.62 93 GLN A N 1
ATOM 758 C CA . GLN A 1 93 ? 2.469 -7.836 10.601 1.00 90.62 93 GLN A CA 1
ATOM 759 C C . GLN A 1 93 ? 1.388 -6.797 10.263 1.00 90.62 93 GLN A C 1
ATOM 761 O O . GLN A 1 93 ? 1.253 -5.805 10.976 1.00 90.62 93 GLN A O 1
ATOM 766 N N . LEU A 1 94 ? 0.639 -7.006 9.178 1.00 89.94 94 LEU A N 1
ATOM 767 C CA . LEU A 1 94 ? -0.440 -6.117 8.730 1.00 89.94 94 LEU A CA 1
ATOM 768 C C . LEU A 1 94 ? -1.822 -6.497 9.269 1.00 89.94 94 LEU A C 1
ATOM 770 O O . LEU A 1 94 ? -2.743 -5.699 9.125 1.00 89.94 94 LEU A O 1
ATOM 774 N N . ASN A 1 95 ? -1.963 -7.688 9.856 1.00 89.38 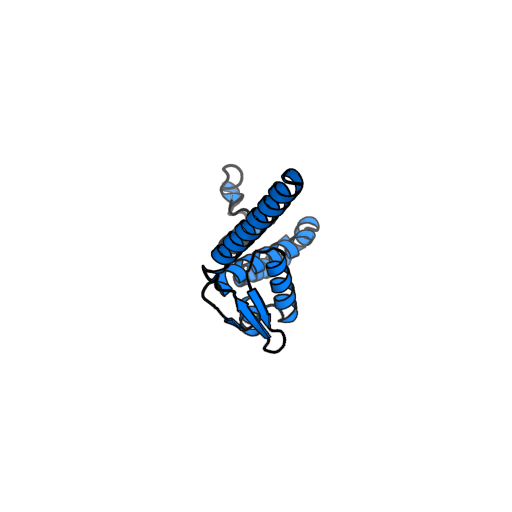95 ASN A N 1
ATOM 775 C CA . ASN A 1 95 ? -3.228 -8.245 10.336 1.00 89.38 95 ASN A CA 1
ATOM 776 C C . ASN A 1 95 ? -4.296 -8.409 9.227 1.00 89.38 95 ASN A C 1
ATOM 778 O O . ASN A 1 95 ? -5.475 -8.137 9.441 1.00 89.38 95 ASN A O 1
ATOM 782 N N . ILE A 1 96 ? -3.882 -8.853 8.034 1.00 91.31 96 ILE A N 1
ATOM 783 C CA . ILE A 1 96 ? -4.761 -9.115 6.874 1.00 91.31 96 ILE A CA 1
ATOM 784 C C . ILE A 1 96 ? -4.444 -10.485 6.255 1.00 91.31 96 ILE A C 1
ATOM 786 O O . ILE A 1 96 ? -3.314 -10.958 6.421 1.00 91.31 96 ILE A O 1
ATOM 790 N N . PRO A 1 97 ? -5.387 -11.147 5.558 1.00 94.75 97 PRO A N 1
ATOM 791 C C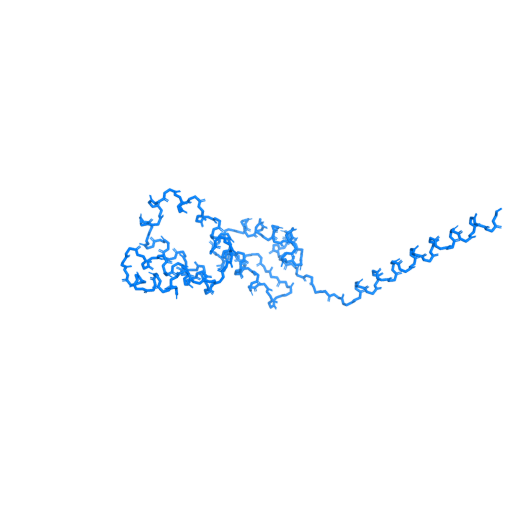A . PRO A 1 97 ? -5.134 -12.447 4.935 1.00 94.75 97 PRO A CA 1
ATOM 792 C C . PRO A 1 97 ? -4.053 -12.368 3.851 1.00 94.75 97 PRO A C 1
ATOM 794 O O . PRO A 1 97 ? -3.852 -11.327 3.230 1.00 94.75 97 PRO A O 1
ATOM 797 N N . GLU A 1 98 ? -3.360 -13.485 3.612 1.00 93.50 98 GLU A N 1
ATOM 798 C CA . GLU A 1 98 ? -2.265 -13.557 2.632 1.00 93.50 98 GLU A CA 1
ATOM 799 C C . GLU A 1 98 ? -2.710 -13.158 1.216 1.00 93.50 98 GLU A C 1
ATOM 801 O O . GLU A 1 98 ? -1.946 -12.500 0.514 1.00 93.50 98 GLU A O 1
ATOM 806 N N . ASP A 1 99 ? -3.950 -13.472 0.831 1.00 93.94 99 ASP A N 1
ATOM 807 C CA . ASP A 1 99 ? -4.503 -13.118 -0.482 1.00 93.94 99 ASP A CA 1
ATOM 808 C C . ASP A 1 99 ? -4.624 -11.591 -0.667 1.00 93.94 99 ASP A C 1
ATOM 810 O O . ASP A 1 99 ? -4.253 -11.059 -1.712 1.00 93.94 99 ASP A O 1
ATOM 814 N N . GLU A 1 100 ? -5.048 -10.859 0.374 1.00 93.12 100 GLU A N 1
ATOM 815 C CA . GLU A 1 100 ? -5.096 -9.386 0.352 1.00 93.12 100 GLU A CA 1
ATOM 816 C C . GLU A 1 100 ? -3.691 -8.768 0.355 1.00 93.12 100 GLU A C 1
ATOM 818 O O . GLU A 1 100 ? -3.465 -7.722 -0.259 1.00 93.12 100 GLU A O 1
ATOM 823 N N . VAL A 1 101 ? -2.722 -9.400 1.033 1.00 94.69 101 VAL A N 1
ATOM 824 C CA . VAL A 1 101 ? -1.316 -8.965 0.960 1.00 94.69 101 VAL A CA 1
ATOM 825 C C . VAL A 1 101 ? -0.795 -9.113 -0.462 1.00 94.69 101 VAL A C 1
ATOM 827 O O . VAL A 1 101 ? -0.104 -8.220 -0.948 1.00 94.69 101 VAL A O 1
ATOM 830 N N . GLU A 1 102 ? -1.099 -10.227 -1.124 1.00 94.19 102 GLU A N 1
ATOM 831 C CA . GLU A 1 102 ? -0.666 -10.484 -2.495 1.00 94.19 102 GLU A CA 1
ATOM 832 C C . GLU A 1 102 ? -1.258 -9.452 -3.460 1.00 94.19 102 GLU A C 1
ATOM 834 O O . GLU A 1 102 ? -0.505 -8.831 -4.209 1.00 94.19 102 GLU A O 1
ATOM 839 N N . GLU A 1 103 ? -2.562 -9.173 -3.372 1.00 94.25 103 GLU A N 1
ATOM 840 C CA . GLU A 1 103 ? -3.216 -8.126 -4.167 1.00 94.25 103 GLU A CA 1
ATOM 841 C C . GLU A 1 103 ? -2.591 -6.743 -3.921 1.00 94.25 103 GLU A C 1
ATOM 843 O O . GLU A 1 103 ? -2.303 -5.995 -4.863 1.00 94.25 103 GLU A O 1
ATOM 848 N N . LEU A 1 104 ? -2.307 -6.416 -2.656 1.00 93.62 104 LEU A N 1
ATOM 849 C CA . LEU A 1 104 ? -1.633 -5.175 -2.294 1.00 93.62 104 LEU A CA 1
ATOM 850 C C . LEU A 1 104 ? -0.230 -5.101 -2.912 1.00 93.62 104 LEU A C 1
ATOM 852 O O . LEU A 1 104 ? 0.123 -4.082 -3.501 1.00 93.62 104 LEU A O 1
ATOM 856 N N . LEU A 1 105 ? 0.566 -6.168 -2.809 1.00 94.12 105 LEU A N 1
ATOM 857 C CA . LEU A 1 105 ? 1.915 -6.228 -3.376 1.00 94.12 105 LEU A CA 1
ATOM 858 C C . LEU A 1 105 ? 1.900 -6.120 -4.903 1.00 94.12 105 LEU A C 1
ATOM 860 O O . LEU A 1 105 ? 2.739 -5.410 -5.454 1.00 94.12 105 LEU A O 1
ATOM 864 N N . VAL A 1 106 ? 0.940 -6.762 -5.577 1.00 94.94 106 VAL A N 1
ATOM 865 C CA . VAL A 1 106 ? 0.747 -6.635 -7.030 1.00 94.94 106 VAL A CA 1
ATOM 866 C C . VAL A 1 106 ? 0.499 -5.177 -7.403 1.00 94.94 106 VAL A C 1
ATOM 868 O O . VAL A 1 106 ? 1.190 -4.655 -8.277 1.00 94.94 106 VAL A O 1
ATOM 871 N N . GLY A 1 107 ? -0.414 -4.492 -6.706 1.00 94.12 107 GLY A N 1
ATOM 872 C CA . GLY A 1 107 ? -0.669 -3.067 -6.933 1.00 94.12 107 GLY A CA 1
ATOM 873 C C . GLY A 1 107 ? 0.591 -2.212 -6.766 1.00 94.12 107 GLY A C 1
ATOM 874 O O . GLY A 1 107 ? 0.904 -1.394 -7.621 1.00 94.12 107 GLY A O 1
ATOM 875 N N . LEU A 1 108 ? 1.381 -2.461 -5.719 1.00 93.38 108 LEU A N 1
ATOM 876 C CA . LEU A 1 108 ? 2.602 -1.691 -5.456 1.00 93.38 108 LEU A CA 1
ATOM 877 C C . LEU A 1 108 ? 3.731 -1.932 -6.463 1.00 93.38 108 LEU A C 1
ATOM 879 O O . LEU A 1 108 ? 4.548 -1.033 -6.672 1.00 93.38 108 LEU A O 1
ATOM 883 N N . ILE A 1 109 ? 3.796 -3.123 -7.059 1.00 94.00 109 ILE A N 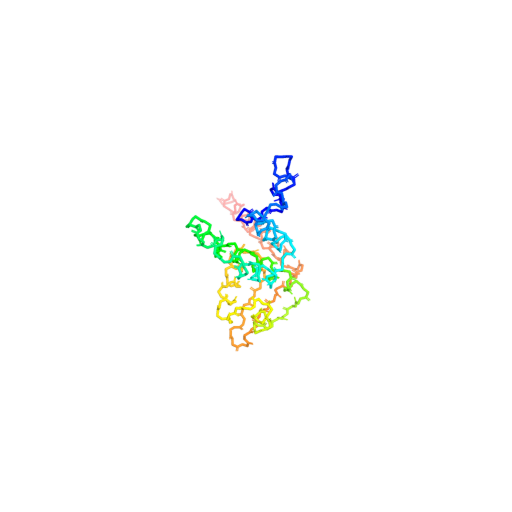1
ATOM 884 C CA . ILE A 1 109 ? 4.737 -3.428 -8.143 1.00 94.00 109 ILE A CA 1
ATOM 885 C C . ILE A 1 109 ? 4.281 -2.746 -9.437 1.00 94.00 109 ILE A C 1
ATOM 887 O O . ILE A 1 109 ? 5.104 -2.153 -10.130 1.00 94.00 109 ILE A O 1
ATOM 891 N N . LEU A 1 110 ? 2.980 -2.785 -9.747 1.00 94.94 110 LEU A N 1
ATOM 892 C CA . LEU A 1 110 ? 2.417 -2.121 -10.928 1.00 94.94 110 LEU A CA 1
ATOM 893 C C . LEU A 1 110 ? 2.561 -0.593 -10.866 1.00 94.94 110 LEU A C 1
ATOM 895 O O . LEU A 1 110 ? 2.843 0.029 -11.886 1.00 94.94 110 LEU A O 1
ATOM 899 N N . ASP A 1 111 ? 2.440 -0.008 -9.673 1.00 93.44 111 ASP A N 1
ATOM 900 C CA . ASP A 1 111 ? 2.629 1.428 -9.430 1.00 93.44 111 ASP A CA 1
ATOM 901 C C . ASP A 1 111 ? 4.116 1.856 -9.380 1.00 93.44 111 ASP A C 1
ATOM 903 O O . ASP A 1 111 ? 4.413 3.005 -9.048 1.00 93.44 111 ASP A O 1
ATOM 907 N N . ASP A 1 112 ? 5.065 0.943 -9.633 1.00 90.19 112 ASP A N 1
ATOM 908 C CA . ASP A 1 112 ? 6.524 1.148 -9.518 1.00 90.19 112 ASP A CA 1
ATOM 909 C C . ASP A 1 112 ? 6.978 1.680 -8.137 1.00 90.19 112 ASP A C 1
ATOM 911 O O . ASP A 1 112 ? 8.038 2.287 -7.967 1.00 90.19 112 ASP A O 1
ATOM 915 N N . ARG A 1 113 ? 6.175 1.437 -7.090 1.00 90.62 113 ARG A N 1
ATOM 916 C CA . ARG A 1 113 ? 6.516 1.796 -5.700 1.00 90.62 113 ARG A CA 1
ATOM 917 C C . ARG A 1 113 ? 7.469 0.783 -5.073 1.00 90.62 113 ARG A C 1
ATOM 919 O O . ARG A 1 113 ? 8.202 1.125 -4.141 1.00 90.62 113 ARG A O 1
ATOM 926 N N . ILE A 1 114 ? 7.433 -0.461 -5.550 1.00 91.12 114 ILE A N 1
ATOM 927 C CA . ILE A 1 114 ? 8.290 -1.567 -5.121 1.00 91.12 114 ILE A CA 1
ATOM 928 C C . ILE A 1 114 ? 8.875 -2.242 -6.362 1.00 91.12 114 ILE A C 1
ATOM 930 O O . ILE A 1 114 ? 8.139 -2.746 -7.201 1.00 91.12 114 ILE A O 1
ATOM 934 N N . SER A 1 115 ? 10.203 -2.341 -6.434 1.00 90.88 115 SER A N 1
ATOM 935 C CA . SER A 1 115 ? 10.883 -3.136 -7.462 1.00 90.88 115 SER A CA 1
ATOM 936 C C . SER A 1 115 ? 11.120 -4.561 -6.952 1.00 90.88 115 SER A C 1
ATOM 938 O O . SER A 1 115 ? 12.005 -4.805 -6.125 1.00 90.88 115 SER A O 1
ATOM 940 N N . GLY A 1 116 ? 10.317 -5.513 -7.419 1.00 91.50 116 GLY A N 1
ATOM 941 C CA . GLY A 1 116 ? 10.411 -6.908 -7.001 1.00 91.50 116 GLY A CA 1
ATOM 942 C C . GLY A 1 116 ? 9.496 -7.837 -7.789 1.00 91.50 116 GLY A C 1
ATOM 943 O O . GLY A 1 116 ? 8.749 -7.408 -8.666 1.00 91.50 116 GLY A O 1
ATOM 944 N N . LYS A 1 117 ? 9.579 -9.128 -7.472 1.00 93.69 117 LYS A N 1
ATOM 945 C CA . LYS A 1 117 ? 8.789 -10.209 -8.065 1.00 93.69 117 LYS A CA 1
ATOM 946 C C . LYS A 1 117 ? 8.155 -11.039 -6.959 1.00 93.69 117 LYS A C 1
ATOM 948 O O . LYS A 1 117 ? 8.753 -11.245 -5.904 1.00 93.69 117 LYS A O 1
ATOM 953 N N . ILE A 1 118 ? 6.943 -11.515 -7.213 1.00 95.00 118 ILE A N 1
ATOM 954 C CA . ILE A 1 118 ? 6.216 -12.390 -6.295 1.00 95.00 118 ILE A CA 1
ATOM 955 C C . ILE A 1 118 ? 6.439 -13.833 -6.747 1.00 95.00 118 ILE A C 1
ATOM 957 O O . ILE A 1 118 ? 6.101 -14.201 -7.870 1.00 95.00 118 ILE A O 1
ATOM 961 N N . ASP A 1 119 ? 7.008 -14.648 -5.866 1.00 94.50 119 ASP A N 1
ATOM 962 C CA . ASP A 1 119 ? 7.050 -16.099 -6.000 1.00 94.50 119 ASP A CA 1
ATOM 963 C C . ASP A 1 119 ? 5.814 -16.683 -5.311 1.00 94.50 119 ASP A C 1
ATOM 965 O O . ASP A 1 119 ? 5.770 -16.853 -4.088 1.00 94.50 119 ASP A O 1
ATOM 969 N N . GLN A 1 120 ? 4.790 -16.971 -6.112 1.00 91.50 120 GLN A N 1
ATOM 970 C CA . GLN A 1 120 ? 3.520 -17.501 -5.623 1.00 91.50 120 GLN A CA 1
ATOM 971 C C . GLN A 1 120 ? 3.634 -18.958 -5.139 1.00 91.50 120 GLN A C 1
ATOM 973 O O . GLN A 1 120 ? 2.871 -19.373 -4.268 1.00 91.50 120 GLN A O 1
ATOM 978 N N . VAL A 1 121 ? 4.606 -19.730 -5.645 1.00 92.56 121 VAL A N 1
ATOM 979 C CA . VAL A 1 121 ? 4.803 -21.140 -5.262 1.00 92.56 121 VAL A CA 1
ATOM 980 C C . VAL A 1 121 ? 5.376 -21.224 -3.853 1.00 92.56 121 VAL A C 1
ATOM 982 O O . VAL A 1 121 ? 4.864 -21.964 -3.016 1.00 92.56 121 VAL A O 1
ATOM 985 N N . ASN A 1 122 ? 6.415 -20.436 -3.574 1.00 91.69 122 ASN A N 1
ATOM 986 C CA . ASN A 1 122 ? 7.047 -20.392 -2.255 1.00 91.69 122 ASN A CA 1
ATOM 987 C C . ASN A 1 122 ? 6.429 -19.339 -1.318 1.00 91.69 122 ASN A C 1
ATOM 989 O O . ASN A 1 122 ? 6.895 -19.203 -0.187 1.00 91.69 122 ASN A O 1
ATOM 993 N N . ARG A 1 123 ? 5.408 -18.596 -1.773 1.00 92.69 123 ARG A N 1
ATOM 994 C CA . ARG A 1 123 ? 4.739 -17.495 -1.051 1.00 92.69 123 ARG A CA 1
ATOM 995 C C . ARG A 1 123 ? 5.730 -16.455 -0.515 1.00 92.69 123 ARG A C 1
ATOM 997 O O . ARG A 1 123 ? 5.730 -16.110 0.670 1.00 92.69 123 ARG A O 1
ATOM 1004 N N . ARG A 1 124 ? 6.595 -15.951 -1.400 1.00 94.69 124 ARG A N 1
ATOM 1005 C CA . ARG A 1 124 ? 7.683 -15.012 -1.075 1.00 94.69 124 ARG A CA 1
ATOM 1006 C C . ARG A 1 124 ? 7.704 -13.810 -2.004 1.00 94.69 124 ARG A C 1
ATOM 1008 O O . ARG A 1 124 ? 7.465 -13.934 -3.198 1.00 94.69 124 ARG A O 1
ATOM 1015 N N . LEU A 1 125 ? 8.067 -12.656 -1.459 1.00 94.69 125 LEU A N 1
ATOM 1016 C CA . LEU A 1 125 ? 8.427 -11.474 -2.233 1.00 94.69 125 LEU A CA 1
ATOM 1017 C C . LEU A 1 125 ? 9.951 -11.420 -2.373 1.00 94.69 125 LEU A C 1
ATOM 1019 O O . LEU A 1 125 ? 10.673 -11.353 -1.373 1.00 94.69 125 LEU A O 1
ATOM 1023 N N . GLU A 1 126 ? 10.431 -11.429 -3.611 1.00 94.44 126 GLU A N 1
ATOM 1024 C CA . GLU A 1 126 ? 11.835 -11.228 -3.954 1.00 94.44 126 GLU A CA 1
ATOM 1025 C C . GLU A 1 126 ? 12.046 -9.793 -4.435 1.00 94.44 126 GLU A C 1
ATOM 1027 O O . GLU A 1 126 ? 11.462 -9.361 -5.426 1.00 94.44 126 GLU A O 1
ATOM 1032 N N . LEU A 1 127 ? 12.885 -9.037 -3.734 1.00 92.19 127 LEU A N 1
ATOM 1033 C CA . LEU A 1 127 ? 13.177 -7.651 -4.081 1.00 92.19 127 LEU A CA 1
ATOM 1034 C C . LEU A 1 127 ? 14.379 -7.584 -5.018 1.00 92.19 127 LEU A C 1
ATOM 1036 O O . LEU A 1 127 ? 15.421 -8.198 -4.764 1.00 92.19 127 LEU A O 1
ATOM 1040 N N . GLU A 1 128 ? 14.256 -6.803 -6.089 1.00 84.56 128 GLU A N 1
ATOM 1041 C CA . GLU A 1 128 ? 15.367 -6.594 -7.007 1.00 84.56 128 GLU A CA 1
ATOM 1042 C C . GLU A 1 128 ? 16.394 -5.657 -6.367 1.00 84.56 128 GLU A C 1
ATOM 1044 O O . GLU A 1 128 ? 16.157 -4.468 -6.139 1.00 84.56 128 GLU A O 1
ATOM 1049 N N . ARG A 1 129 ? 17.597 -6.179 -6.110 1.00 76.69 129 ARG A N 1
ATOM 1050 C CA . ARG A 1 129 ? 18.758 -5.311 -5.919 1.00 76.69 129 ARG A CA 1
ATOM 1051 C C . ARG A 1 129 ? 19.136 -4.757 -7.280 1.00 76.69 129 ARG A C 1
ATOM 1053 O O . ARG A 1 129 ? 19.605 -5.509 -8.129 1.00 76.69 129 ARG A O 1
ATOM 1060 N N . ARG A 1 130 ? 18.972 -3.445 -7.468 1.00 67.31 130 ARG A N 1
ATOM 1061 C CA . ARG A 1 130 ? 19.484 -2.752 -8.655 1.00 67.31 130 ARG A CA 1
ATOM 1062 C C . ARG A 1 130 ? 20.978 -3.035 -8.790 1.00 67.31 130 ARG A C 1
ATOM 1064 O O . ARG A 1 130 ? 21.793 -2.517 -8.027 1.00 67.31 130 ARG A O 1
ATOM 1071 N N . THR A 1 131 ? 21.332 -3.870 -9.756 1.00 66.62 131 THR A N 1
ATOM 1072 C CA . THR A 1 131 ? 22.711 -4.035 -10.199 1.00 66.62 131 THR A CA 1
ATOM 1073 C C . THR A 1 131 ? 23.068 -2.821 -11.043 1.00 66.62 131 THR A C 1
ATOM 1075 O O . THR A 1 131 ? 22.342 -2.487 -11.981 1.00 66.62 131 THR A O 1
ATOM 1078 N N . THR A 1 132 ? 24.187 -2.167 -10.736 1.00 65.12 132 THR A N 1
ATOM 1079 C CA . THR A 1 132 ? 24.702 -0.989 -11.461 1.00 65.12 132 THR A CA 1
ATOM 1080 C C . THR A 1 132 ? 24.882 -1.216 -12.964 1.00 65.12 132 THR A C 1
ATOM 1082 O O . THR A 1 132 ? 24.947 -0.259 -13.731 1.00 65.12 132 THR A O 1
ATOM 1085 N N . ASP A 1 133 ? 24.926 -2.474 -13.397 1.00 76.44 133 ASP A N 1
ATOM 1086 C CA . ASP A 1 133 ? 25.215 -2.847 -14.775 1.00 76.44 133 ASP A CA 1
ATOM 1087 C C . ASP A 1 133 ? 24.041 -2.606 -15.734 1.00 76.44 133 ASP A C 1
ATOM 1089 O O . ASP A 1 133 ? 24.272 -2.378 -16.920 1.00 76.44 133 ASP A O 1
ATOM 1093 N N . ALA A 1 134 ? 22.794 -2.583 -15.247 1.00 79.94 134 ALA A N 1
ATOM 1094 C CA . ALA A 1 134 ? 21.612 -2.422 -16.101 1.00 79.94 134 ALA A CA 1
ATOM 1095 C C . ALA A 1 134 ? 21.657 -1.113 -16.911 1.00 79.94 134 ALA A C 1
ATOM 1097 O O . ALA A 1 134 ? 21.539 -1.134 -18.134 1.00 79.94 134 ALA A O 1
ATOM 1098 N N . HIS A 1 135 ? 21.960 0.009 -16.250 1.00 82.88 135 HIS A N 1
ATOM 1099 C CA . HIS A 1 135 ? 22.100 1.313 -16.909 1.00 82.88 135 HIS A CA 1
ATOM 1100 C C . HIS A 1 135 ? 23.259 1.353 -17.912 1.00 82.88 135 HIS A C 1
ATOM 1102 O O . HIS A 1 135 ? 23.190 2.046 -18.926 1.00 82.88 135 HIS A O 1
ATOM 1108 N N . LYS A 1 136 ? 24.334 0.599 -17.652 1.00 87.88 136 LYS A N 1
ATOM 1109 C CA . LYS A 1 136 ? 25.478 0.509 -18.563 1.00 87.88 136 LYS A CA 1
ATOM 1110 C C . LYS A 1 136 ? 25.093 -0.218 -19.850 1.00 87.88 136 LYS A C 1
ATOM 1112 O O . LYS A 1 136 ? 25.445 0.245 -20.933 1.00 87.88 136 LYS A O 1
ATOM 1117 N N . TYR A 1 137 ? 24.373 -1.333 -19.738 1.00 90.25 137 TYR A N 1
ATOM 1118 C CA . TYR A 1 137 ? 23.895 -2.079 -20.902 1.00 90.25 137 TYR A CA 1
ATOM 1119 C C . TYR A 1 137 ? 22.847 -1.295 -21.693 1.00 90.25 137 TYR A C 1
ATOM 1121 O O . TYR A 1 137 ? 22.902 -1.298 -22.919 1.00 90.25 137 TYR A O 1
ATOM 1129 N N . GLU A 1 138 ? 21.961 -0.566 -21.015 1.00 90.75 138 GLU A N 1
ATOM 1130 C CA . GLU A 1 138 ? 20.966 0.301 -21.653 1.00 90.75 138 GLU A CA 1
ATOM 1131 C C . GLU A 1 138 ? 21.627 1.429 -22.462 1.00 90.75 138 GLU A C 1
ATOM 1133 O O . GLU A 1 138 ? 21.316 1.624 -23.638 1.00 90.75 138 GLU A O 1
ATOM 1138 N N . ALA A 1 139 ? 22.629 2.106 -21.889 1.00 92.81 139 ALA A N 1
ATOM 1139 C CA . ALA A 1 139 ? 23.389 3.137 -22.594 1.00 92.81 139 ALA A CA 1
ATOM 1140 C C . ALA A 1 139 ? 24.168 2.578 -23.800 1.00 92.81 139 ALA A C 1
ATOM 1142 O O . ALA A 1 139 ? 24.213 3.206 -24.860 1.00 92.81 139 ALA A O 1
ATOM 1143 N N . LEU A 1 140 ? 24.770 1.391 -23.662 1.00 95.12 140 LEU A N 1
ATOM 1144 C CA . LEU A 1 140 ? 25.475 0.718 -24.758 1.00 95.12 140 LEU A CA 1
ATOM 1145 C C . LEU A 1 140 ? 24.523 0.280 -25.877 1.00 95.12 140 LEU A C 1
ATOM 1147 O O . LEU A 1 140 ? 24.876 0.403 -27.050 1.00 95.12 140 LEU A O 1
ATOM 1151 N N . ALA A 1 141 ? 23.326 -0.197 -25.534 1.00 95.00 141 ALA A N 1
ATOM 1152 C CA . ALA A 1 141 ? 22.299 -0.559 -26.505 1.00 95.00 141 ALA A CA 1
ATOM 1153 C C . ALA A 1 141 ? 21.836 0.671 -27.298 1.00 95.00 141 ALA A C 1
ATOM 1155 O O . ALA A 1 141 ? 21.867 0.645 -28.529 1.00 95.00 141 ALA A O 1
ATOM 1156 N N . ALA A 1 142 ? 21.529 1.775 -26.607 1.00 96.00 142 ALA A N 1
ATOM 1157 C CA . ALA A 1 142 ? 21.158 3.037 -27.244 1.00 96.00 142 ALA A CA 1
ATOM 1158 C C . ALA A 1 142 ? 22.273 3.570 -28.158 1.00 96.00 142 ALA A C 1
ATOM 1160 O O . ALA A 1 142 ? 22.019 4.034 -29.271 1.00 96.00 142 ALA A O 1
ATOM 1161 N N . TRP A 1 143 ? 23.533 3.476 -27.722 1.00 96.50 143 TRP A N 1
ATOM 1162 C CA . TRP A 1 143 ? 24.670 3.859 -28.554 1.00 96.50 143 TRP A CA 1
ATOM 1163 C C . TRP A 1 143 ? 24.786 2.983 -29.807 1.00 96.50 143 TRP A C 1
ATOM 1165 O O . TRP A 1 143 ? 24.915 3.517 -30.907 1.00 96.50 143 TRP A O 1
ATOM 1175 N N . SER A 1 144 ? 24.677 1.660 -29.666 1.00 97.31 144 SER A N 1
ATOM 1176 C CA . SER A 1 144 ? 24.720 0.711 -30.787 1.00 97.31 144 SER A CA 1
ATOM 1177 C C . SER A 1 144 ? 23.623 0.988 -31.823 1.00 97.31 144 SER A C 1
ATOM 1179 O O . SER A 1 144 ? 23.885 1.007 -33.029 1.00 97.31 144 SER A O 1
ATOM 1181 N N . GLU A 1 145 ? 22.407 1.283 -31.364 1.00 97.06 145 GLU A N 1
ATOM 1182 C CA . GLU A 1 145 ? 21.274 1.604 -32.233 1.00 97.06 145 GLU A CA 1
ATOM 1183 C C . GLU A 1 145 ? 21.486 2.919 -32.999 1.00 97.06 145 GLU A C 1
ATOM 1185 O O . GLU A 1 145 ? 21.274 2.976 -34.215 1.00 97.06 145 GLU A O 1
ATOM 1190 N N . ASN A 1 146 ? 22.019 3.942 -32.330 1.00 96.31 146 ASN A N 1
ATOM 1191 C CA . ASN A 1 146 ? 22.378 5.216 -32.955 1.00 96.31 146 ASN A CA 1
ATOM 1192 C C . ASN A 1 146 ? 23.514 5.075 -33.983 1.00 96.31 146 ASN A C 1
ATOM 1194 O O . ASN A 1 146 ? 23.479 5.696 -35.044 1.00 96.31 146 ASN A O 1
ATOM 1198 N N . VAL A 1 147 ? 24.519 4.240 -33.706 1.00 97.00 147 VAL A N 1
ATOM 1199 C CA . VAL A 1 147 ? 25.597 3.955 -34.667 1.00 97.00 147 VAL A CA 1
ATOM 1200 C C . VAL A 1 147 ? 25.048 3.199 -35.880 1.00 97.00 147 VAL A C 1
ATOM 1202 O O . VAL A 1 147 ? 25.375 3.539 -37.016 1.00 97.00 147 VAL A O 1
ATOM 1205 N N . SER A 1 148 ? 24.160 2.223 -35.665 1.00 96.44 148 SER A N 1
ATOM 1206 C CA . SER A 1 148 ? 23.501 1.485 -36.750 1.00 96.44 148 SER A CA 1
ATOM 1207 C C . SER A 1 148 ? 22.663 2.403 -37.647 1.00 96.44 148 SER A C 1
ATOM 1209 O O . SER A 1 148 ? 22.738 2.307 -38.877 1.00 96.44 148 SER A O 1
ATOM 1211 N N . SER A 1 149 ? 21.893 3.322 -37.057 1.00 96.25 149 SER A N 1
ATOM 1212 C CA . SER A 1 149 ? 21.079 4.284 -37.809 1.00 96.25 149 SER A CA 1
ATOM 1213 C C . SER A 1 149 ? 21.942 5.282 -38.590 1.00 96.25 149 SER A C 1
ATOM 1215 O O . SER A 1 149 ? 21.651 5.567 -39.758 1.00 96.25 149 SER A O 1
ATOM 1217 N N . LEU A 1 150 ? 23.055 5.739 -38.006 1.00 95.50 150 LEU A N 1
ATOM 1218 C CA . LEU A 1 150 ? 24.033 6.586 -38.685 1.00 95.50 150 LEU A CA 1
ATOM 1219 C C . LEU A 1 150 ? 24.655 5.862 -39.884 1.00 95.50 150 LEU A C 1
ATOM 1221 O O . LEU A 1 150 ? 24.659 6.411 -40.983 1.00 95.50 150 LEU A O 1
ATOM 1225 N N . CYS A 1 151 ? 25.117 4.620 -39.708 1.00 94.62 151 CYS A N 1
ATOM 1226 C CA . CYS A 1 151 ? 25.674 3.818 -40.800 1.00 94.62 151 CYS A CA 1
ATOM 1227 C C . CYS A 1 151 ? 24.673 3.648 -41.950 1.00 94.62 151 CYS A C 1
ATOM 1229 O O . CYS A 1 151 ? 25.036 3.867 -43.104 1.00 94.62 151 CYS A O 1
ATOM 1231 N N . LYS A 1 152 ? 23.405 3.331 -41.649 1.00 95.00 152 LYS A N 1
ATOM 1232 C CA . LYS A 1 152 ? 22.336 3.244 -42.662 1.00 95.00 152 LYS A CA 1
ATOM 1233 C C . LYS A 1 152 ? 22.146 4.565 -43.412 1.00 95.00 152 LYS A C 1
ATOM 1235 O O . LYS A 1 152 ? 22.019 4.557 -44.632 1.00 95.00 152 LYS A O 1
ATOM 1240 N N . THR A 1 153 ? 22.168 5.688 -42.696 1.00 95.00 153 THR A N 1
ATOM 1241 C CA . THR A 1 153 ? 21.983 7.032 -43.270 1.00 95.00 153 THR A CA 1
ATOM 1242 C C . THR A 1 153 ? 23.168 7.473 -44.132 1.00 95.00 153 THR A C 1
ATOM 1244 O O . THR A 1 153 ? 22.993 8.162 -45.133 1.00 95.00 153 THR A O 1
ATOM 1247 N N . VAL A 1 154 ? 24.392 7.099 -43.756 1.00 94.06 154 VAL A N 1
ATOM 1248 C CA . VAL A 1 154 ? 25.591 7.393 -44.555 1.00 94.06 154 VAL A CA 1
ATOM 1249 C C . VAL A 1 154 ? 25.602 6.545 -45.825 1.00 94.06 154 VAL A C 1
ATOM 1251 O O . VAL A 1 154 ? 25.829 7.082 -46.906 1.00 94.06 154 VAL A O 1
ATOM 1254 N N . LEU A 1 155 ? 25.294 5.249 -45.718 1.00 93.69 155 LEU A N 1
ATOM 1255 C CA . LEU A 1 155 ? 25.203 4.352 -46.873 1.00 93.69 155 LEU A CA 1
ATOM 1256 C C . LEU A 1 155 ? 24.134 4.813 -47.872 1.00 93.69 155 LEU A C 1
ATOM 1258 O O . LEU A 1 155 ? 24.398 4.836 -49.071 1.00 93.69 155 LEU A O 1
ATOM 1262 N N . SER A 1 156 ? 22.965 5.255 -47.397 1.00 92.50 156 SER A N 1
ATOM 1263 C CA . SER A 1 156 ? 21.894 5.746 -48.276 1.00 92.50 156 SER A CA 1
ATOM 1264 C C . SER A 1 156 ? 22.209 7.064 -48.988 1.00 92.50 156 SER A C 1
ATOM 1266 O O . SER A 1 156 ? 21.548 7.375 -49.970 1.00 92.50 156 SER A O 1
ATOM 1268 N N . LYS A 1 157 ? 23.189 7.843 -48.511 1.00 86.56 157 LYS A N 1
ATOM 1269 C CA . LYS A 1 157 ? 23.669 9.064 -49.183 1.00 86.56 157 LYS A CA 1
ATOM 1270 C C . LYS A 1 157 ? 24.867 8.831 -50.106 1.00 86.56 157 LYS A C 1
ATOM 1272 O O . LYS A 1 157 ? 25.165 9.696 -50.923 1.00 86.56 157 LYS A O 1
ATOM 1277 N N . ALA A 1 158 ? 25.595 7.731 -49.915 1.00 73.94 158 ALA A N 1
ATOM 1278 C CA . ALA A 1 158 ? 26.766 7.368 -50.713 1.00 73.94 158 ALA A CA 1
ATOM 1279 C C . ALA A 1 158 ? 26.415 6.549 -51.970 1.00 73.94 158 ALA A C 1
ATOM 1281 O O . ALA A 1 158 ? 27.281 6.350 -52.821 1.00 73.94 158 ALA A O 1
ATOM 1282 N N . THR A 1 159 ? 25.168 6.080 -52.062 1.00 52.44 159 THR A N 1
ATOM 1283 C CA . THR A 1 159 ? 24.569 5.470 -53.259 1.00 52.44 159 THR A CA 1
ATOM 1284 C C . THR A 1 159 ? 23.690 6.502 -53.948 1.00 52.44 159 THR A C 1
ATOM 1286 O O . THR A 1 159 ? 23.681 6.521 -55.196 1.00 52.44 159 THR A O 1
#

Organism: Rhizopus azygosporus (NCBI:txid86630)

Sequence (159 aa):
MLTESQINPFDSQETKPYKNDKEIEAMTNLVSAFQRKDIAEFEQILKANHNAIMGDPFIRAYIDDVLRNIRTQVVIKLIKPYTRIDINFISKQLNIPEDEVEELLVGLILDDRISGKIDQVNRRLELERRTTDAHKYEALAAWSENVSSLCKTVLSKAT